Protein AF-A0A1K2IL42-F1 (afdb_monomer_lite)

Foldseek 3Di:
DADAFDKDAFFKWFWDQDPVVRFIFIFTDPPPPDDRPDTQDDPCVCRDCVNAPHGRMDTDGIGGDHDPVVVVVVD

Sequence (75 aa):
MLIIGNYIRNLECKSFLDIETNRVRIRPSNNQGIPADLVIECSREYSDTTKFPLGTKFIAEDVVVYNKQLAELIR

Organism: NCBI:txid1612149

Secondary structure (DSSP, 8-state):
---TT-EEEEEEEEEEEETTTTEEEEEEPTTSSS-TT--B---GGGG-TTTS-TT-EEEEEEEE---HHHHHH--

Structure (mmCIF, N/CA/C/O backbone):
data_AF-A0A1K2IL42-F1
#
_entry.id   AF-A0A1K2IL42-F1
#
loop_
_atom_site.group_PDB
_atom_site.id
_atom_site.type_symbol
_atom_site.label_atom_id
_atom_site.label_alt_id
_atom_site.label_comp_id
_atom_site.label_asym_id
_atom_site.label_entity_id
_atom_site.label_seq_id
_atom_site.pdbx_PDB_ins_code
_atom_site.Cartn_x
_atom_site.Cartn_y
_atom_site.Cartn_z
_atom_site.occupancy
_atom_site.B_iso_or_equiv
_atom_site.auth_seq_id
_atom_site.auth_comp_id
_atom_site.auth_asym_id
_atom_site.auth_atom_id
_atom_site.pdbx_PDB_model_num
ATOM 1 N N . MET A 1 1 ? -5.942 -9.255 15.161 1.00 71.19 1 MET A N 1
ATOM 2 C CA . MET A 1 1 ? -6.889 -9.930 14.247 1.00 71.19 1 MET A CA 1
ATOM 3 C C . MET A 1 1 ? -7.447 -8.877 13.306 1.00 71.19 1 MET A C 1
ATOM 5 O O . MET A 1 1 ? -7.937 -7.871 13.801 1.00 71.19 1 MET A O 1
ATOM 9 N N . LEU A 1 2 ? -7.306 -9.053 11.991 1.00 87.12 2 LEU A N 1
ATOM 10 C CA . LEU A 1 2 ? -7.914 -8.156 11.002 1.00 87.12 2 LEU A CA 1
ATOM 11 C C . LEU A 1 2 ? -9.366 -8.584 10.791 1.00 87.12 2 LEU A C 1
ATOM 13 O O . LEU A 1 2 ? -9.633 -9.774 10.637 1.00 87.12 2 LEU A O 1
ATOM 17 N N . ILE A 1 3 ? -10.288 -7.629 10.804 1.00 90.81 3 ILE A N 1
ATOM 18 C CA . ILE A 1 3 ? -11.721 -7.882 10.638 1.00 90.81 3 ILE A CA 1
ATOM 19 C C . ILE A 1 3 ? -12.157 -7.142 9.380 1.00 90.81 3 ILE A C 1
ATOM 21 O O . ILE A 1 3 ? -11.963 -5.934 9.290 1.00 90.81 3 ILE A O 1
ATOM 25 N N . ILE A 1 4 ? -12.709 -7.865 8.405 1.00 91.06 4 ILE A N 1
ATOM 26 C CA . ILE A 1 4 ? -13.210 -7.268 7.161 1.00 91.06 4 ILE A CA 1
ATOM 27 C C . ILE A 1 4 ? -14.291 -6.232 7.496 1.00 91.06 4 ILE A C 1
ATOM 29 O O . ILE A 1 4 ? -15.171 -6.497 8.310 1.00 91.06 4 ILE A O 1
ATOM 33 N N . GLY A 1 5 ? -14.211 -5.059 6.871 1.00 89.69 5 GLY A N 1
ATOM 34 C CA . GLY A 1 5 ? -15.103 -3.924 7.105 1.00 89.69 5 GLY A CA 1
ATOM 35 C C . GLY A 1 5 ? -14.669 -2.999 8.245 1.00 89.69 5 GLY A C 1
ATOM 36 O O . GLY A 1 5 ? -15.178 -1.884 8.328 1.00 89.69 5 GLY A O 1
ATOM 37 N N . ASN A 1 6 ? -13.709 -3.399 9.089 1.00 93.88 6 ASN A N 1
ATOM 38 C CA . ASN A 1 6 ? -13.173 -2.494 10.104 1.00 93.88 6 ASN A CA 1
ATOM 39 C C . ASN A 1 6 ? -12.241 -1.452 9.491 1.00 93.88 6 ASN A C 1
ATOM 41 O O . ASN A 1 6 ? -11.531 -1.715 8.518 1.00 93.88 6 ASN A O 1
ATOM 45 N N . TYR A 1 7 ? -12.202 -0.297 10.148 1.00 93.75 7 TYR A N 1
ATOM 46 C CA . TYR A 1 7 ? -11.274 0.780 9.850 1.00 93.75 7 TYR A CA 1
ATOM 47 C C . TYR A 1 7 ? -10.067 0.727 10.785 1.00 93.75 7 TYR A C 1
ATOM 49 O O . TYR A 1 7 ? -10.199 0.508 11.991 1.00 93.75 7 TYR A O 1
ATOM 57 N N . ILE A 1 8 ? -8.890 0.957 10.216 1.00 93.81 8 ILE A N 1
ATOM 58 C CA . ILE A 1 8 ? -7.631 1.176 10.920 1.00 93.81 8 ILE A CA 1
ATOM 59 C C . ILE A 1 8 ? -7.263 2.638 10.706 1.00 93.81 8 ILE A C 1
ATOM 61 O O . ILE A 1 8 ? -7.186 3.093 9.566 1.00 93.81 8 ILE A O 1
ATOM 65 N N . ARG A 1 9 ? -7.039 3.362 11.802 1.00 94.88 9 ARG A N 1
ATOM 66 C CA . ARG A 1 9 ? -6.721 4.790 11.762 1.00 94.88 9 ARG A CA 1
ATOM 67 C C . ARG A 1 9 ? -5.239 5.061 11.903 1.00 94.88 9 ARG A C 1
ATOM 69 O O . ARG A 1 9 ? -4.564 4.353 12.648 1.00 94.88 9 ARG A O 1
ATOM 76 N N . ASN A 1 10 ? -4.784 6.141 11.271 1.00 95.62 10 ASN A N 1
ATOM 77 C CA . ASN A 1 10 ? -3.425 6.675 11.397 1.00 95.62 10 ASN A CA 1
ATOM 78 C C . ASN A 1 10 ? -2.347 5.608 11.156 1.00 95.62 10 ASN A C 1
ATOM 80 O O . ASN A 1 10 ? -1.402 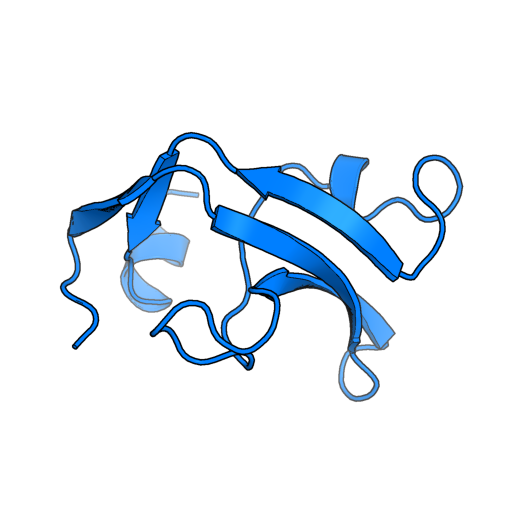5.455 11.935 1.00 95.62 10 ASN A O 1
ATOM 84 N N . LEU A 1 11 ? -2.519 4.830 10.090 1.00 95.06 11 LEU A N 1
ATOM 85 C CA . LEU A 1 11 ? -1.609 3.746 9.765 1.00 95.06 11 LEU A CA 1
ATOM 86 C C . LEU A 1 11 ? -0.357 4.302 9.082 1.00 95.06 11 LEU A C 1
ATOM 88 O O . LEU A 1 11 ? -0.455 4.952 8.041 1.00 95.06 11 LEU A O 1
ATOM 92 N N . GLU A 1 12 ? 0.825 4.015 9.634 1.00 96.56 12 GLU A N 1
ATOM 93 C CA . GLU A 1 12 ? 2.076 4.407 8.989 1.00 96.56 12 GLU A CA 1
ATOM 94 C C . GLU A 1 12 ? 2.378 3.364 7.915 1.00 96.56 12 GLU A C 1
ATOM 96 O O . GLU A 1 12 ? 2.311 2.156 8.132 1.00 96.56 12 GLU A O 1
ATOM 101 N N . CYS A 1 13 ? 2.673 3.837 6.717 1.00 96.06 13 CYS A N 1
ATOM 102 C CA . CYS A 1 13 ? 2.959 2.986 5.581 1.00 96.06 13 CYS A CA 1
ATOM 103 C C . CYS A 1 13 ? 4.238 3.453 4.902 1.00 96.06 13 CYS A C 1
ATOM 105 O O . CYS A 1 13 ? 4.637 4.611 5.021 1.00 96.06 13 CYS A O 1
ATOM 107 N N . LYS A 1 14 ? 4.875 2.564 4.146 1.00 96.19 14 LYS A N 1
ATOM 108 C CA . LYS A 1 14 ? 6.083 2.864 3.385 1.00 96.19 14 LYS A CA 1
ATOM 109 C C . LYS A 1 14 ? 6.026 2.227 2.001 1.00 96.19 14 LYS A C 1
ATOM 111 O O . LYS A 1 14 ? 5.414 1.173 1.825 1.00 96.19 14 LYS A O 1
ATOM 116 N N . SER A 1 15 ? 6.650 2.873 1.015 1.00 96.50 15 SER A N 1
ATOM 117 C CA . SER A 1 15 ? 6.797 2.302 -0.326 1.00 96.50 15 SER A CA 1
ATOM 118 C C . SER A 1 15 ? 7.931 1.270 -0.393 1.00 96.50 15 SER A C 1
ATOM 120 O O . SER A 1 15 ? 9.027 1.483 0.129 1.00 96.50 15 SER A O 1
ATOM 122 N N . PHE A 1 16 ? 7.666 0.146 -1.061 1.00 95.12 16 PHE A N 1
ATOM 123 C CA . PHE A 1 16 ? 8.585 -0.978 -1.247 1.00 95.12 16 PHE A CA 1
ATOM 124 C C . PHE A 1 16 ? 8.530 -1.490 -2.685 1.00 95.12 16 PHE A C 1
ATOM 126 O O . PHE A 1 16 ? 7.465 -1.505 -3.302 1.00 95.12 16 PHE A O 1
ATOM 133 N N . LEU A 1 17 ? 9.674 -1.929 -3.213 1.00 95.38 17 LEU A N 1
ATOM 134 C CA . LEU A 1 17 ? 9.739 -2.583 -4.512 1.00 95.38 17 LEU A CA 1
ATOM 135 C C . LEU A 1 17 ? 9.435 -4.061 -4.300 1.00 95.38 17 LEU A C 1
ATOM 137 O O . LEU A 1 17 ? 10.180 -4.767 -3.623 1.00 95.38 17 LEU A O 1
ATOM 141 N N . ASP A 1 18 ? 8.323 -4.509 -4.860 1.00 93.19 18 ASP A N 1
ATOM 142 C CA . ASP A 1 18 ? 7.978 -5.917 -4.911 1.00 93.19 18 ASP A CA 1
ATOM 143 C C . ASP A 1 18 ? 8.789 -6.588 -6.024 1.00 93.19 18 ASP A C 1
ATOM 145 O O . ASP A 1 18 ? 8.573 -6.313 -7.204 1.00 93.19 18 ASP A O 1
ATOM 149 N N . ILE A 1 19 ? 9.738 -7.441 -5.635 1.00 92.69 19 ILE A N 1
ATOM 150 C CA . ILE A 1 19 ? 10.692 -8.089 -6.546 1.00 92.69 19 ILE A CA 1
ATOM 151 C C . ILE A 1 19 ? 9.980 -9.073 -7.482 1.00 92.69 19 ILE A C 1
ATOM 153 O O . ILE A 1 19 ? 10.392 -9.224 -8.629 1.00 92.69 19 ILE A O 1
ATOM 157 N N . GLU A 1 20 ? 8.892 -9.705 -7.034 1.00 91.81 20 GLU A N 1
ATOM 158 C CA . GLU A 1 20 ? 8.174 -10.703 -7.835 1.00 91.81 20 GLU A CA 1
ATOM 159 C C . GLU A 1 20 ? 7.408 -10.056 -8.990 1.00 91.81 20 GLU A C 1
ATOM 161 O O . GLU A 1 20 ? 7.359 -10.591 -10.096 1.00 91.81 20 GLU A O 1
ATOM 166 N N . THR A 1 21 ? 6.812 -8.886 -8.742 1.00 91.19 21 THR A N 1
ATOM 167 C CA . THR A 1 21 ? 5.984 -8.189 -9.737 1.00 91.19 21 THR A CA 1
ATOM 168 C C . THR A 1 21 ? 6.677 -6.994 -10.389 1.00 91.19 21 THR A C 1
ATOM 170 O O . THR A 1 21 ? 6.123 -6.408 -11.320 1.00 91.19 21 THR A O 1
ATOM 173 N N . ASN A 1 22 ? 7.871 -6.625 -9.913 1.00 93.25 22 ASN A N 1
ATOM 174 C CA . ASN A 1 22 ? 8.603 -5.406 -10.263 1.00 93.25 22 ASN A CA 1
ATOM 175 C C . ASN A 1 22 ? 7.740 -4.132 -10.146 1.00 93.25 22 ASN A C 1
ATOM 177 O O . ASN A 1 22 ? 7.842 -3.204 -10.950 1.00 93.25 22 ASN A O 1
ATOM 181 N N . ARG A 1 23 ? 6.830 -4.106 -9.162 1.00 93.44 23 ARG A N 1
ATOM 182 C CA . ARG A 1 23 ? 5.919 -2.982 -8.898 1.00 93.44 23 ARG A CA 1
ATOM 183 C C . ARG A 1 23 ? 6.230 -2.344 -7.557 1.00 93.44 23 ARG A C 1
ATOM 185 O O . ARG A 1 23 ? 6.558 -3.023 -6.588 1.00 93.44 23 ARG A O 1
ATOM 192 N N . VAL A 1 24 ? 6.043 -1.033 -7.476 1.00 96.19 24 VAL A N 1
ATOM 193 C CA . VAL A 1 24 ? 6.085 -0.316 -6.201 1.00 96.19 24 VAL A CA 1
ATOM 194 C C . VAL A 1 24 ? 4.766 -0.549 -5.471 1.00 96.19 24 VAL A C 1
ATOM 196 O O . VAL A 1 24 ? 3.687 -0.349 -6.028 1.00 96.19 24 VAL A O 1
ATOM 199 N N . ARG A 1 25 ? 4.851 -1.010 -4.226 1.00 95.06 25 ARG A N 1
ATOM 200 C CA . ARG A 1 25 ? 3.717 -1.286 -3.341 1.00 95.06 25 ARG A CA 1
ATOM 201 C C . ARG A 1 25 ? 3.828 -0.432 -2.094 1.00 95.06 25 ARG A C 1
ATOM 203 O O . ARG A 1 25 ? 4.929 -0.201 -1.602 1.00 95.06 25 ARG A O 1
ATOM 210 N N . ILE A 1 26 ? 2.690 -0.019 -1.557 1.00 95.94 26 ILE A N 1
ATOM 211 C CA . ILE A 1 26 ? 2.617 0.603 -0.239 1.00 95.94 26 ILE A CA 1
ATOM 212 C C . ILE A 1 26 ? 2.258 -0.487 0.767 1.00 95.94 26 ILE A C 1
ATOM 214 O O . ILE A 1 26 ? 1.334 -1.264 0.527 1.00 95.94 26 ILE A O 1
ATOM 218 N N . ARG A 1 27 ? 3.015 -0.585 1.859 1.00 95.44 27 ARG A N 1
ATOM 219 C CA . ARG A 1 27 ? 2.804 -1.581 2.920 1.00 95.44 27 ARG A CA 1
ATOM 220 C C . ARG A 1 27 ? 2.851 -0.919 4.294 1.00 95.44 27 ARG A C 1
ATOM 222 O O . ARG A 1 27 ? 3.513 0.115 4.413 1.00 95.44 27 ARG A O 1
ATOM 229 N N . PRO A 1 28 ? 2.204 -1.491 5.321 1.00 95.44 28 PRO A N 1
ATOM 230 C CA . PRO A 1 28 ? 2.345 -1.011 6.688 1.00 95.44 28 PRO A CA 1
ATOM 231 C C . PRO A 1 28 ? 3.799 -1.001 7.159 1.00 95.44 28 PRO A C 1
ATOM 233 O O . PRO A 1 28 ? 4.584 -1.889 6.816 1.00 95.44 28 PRO A O 1
ATOM 236 N N . SER A 1 29 ? 4.146 -0.027 7.993 1.00 93.81 29 SER A N 1
ATOM 237 C CA . SER A 1 29 ? 5.385 -0.073 8.763 1.00 93.81 29 SER A CA 1
ATOM 238 C C . SER A 1 29 ? 5.321 -1.179 9.825 1.00 93.81 29 SER A C 1
ATOM 240 O O . SER A 1 29 ? 4.258 -1.567 10.315 1.00 93.81 29 SER A O 1
A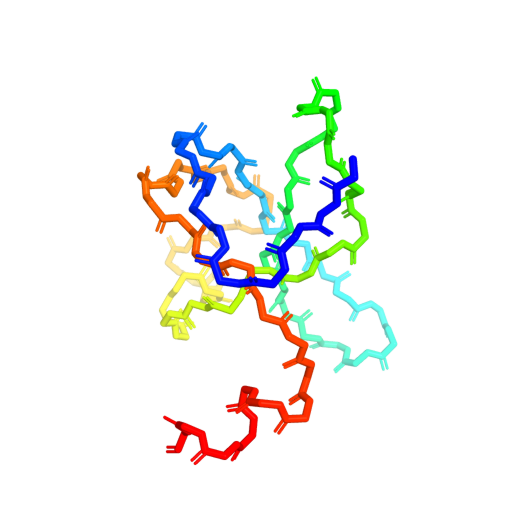TOM 242 N N . ASN A 1 30 ? 6.492 -1.688 10.212 1.00 90.00 30 ASN A N 1
ATOM 243 C CA . ASN A 1 30 ? 6.601 -2.690 11.272 1.00 90.00 30 ASN A CA 1
ATOM 244 C C . ASN A 1 30 ? 6.095 -2.145 12.623 1.00 90.00 30 ASN A C 1
ATOM 246 O O . ASN A 1 30 ? 6.116 -0.942 12.871 1.00 90.00 30 ASN A O 1
ATOM 250 N N . ASN A 1 31 ? 5.729 -3.056 13.530 1.00 88.38 31 ASN A N 1
ATOM 251 C CA . ASN A 1 31 ? 5.366 -2.774 14.928 1.00 88.38 31 ASN A CA 1
ATOM 252 C C . ASN A 1 31 ? 4.063 -1.977 15.152 1.00 88.38 31 ASN A C 1
ATOM 254 O O . ASN A 1 31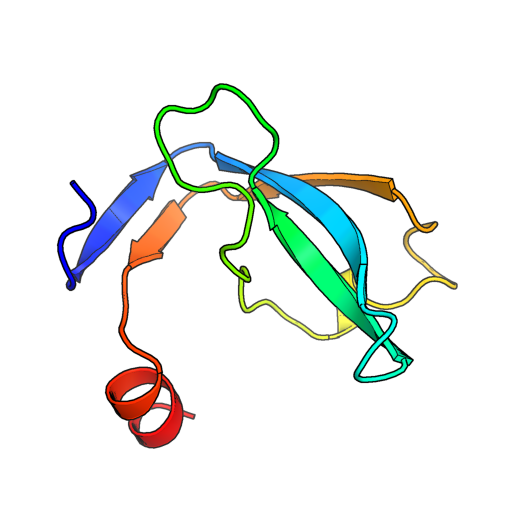 ? 3.886 -1.394 16.217 1.00 88.38 31 ASN A O 1
ATOM 258 N N . GLN A 1 32 ? 3.115 -1.998 14.209 1.00 90.12 32 GLN A N 1
ATOM 259 C CA . GLN A 1 32 ? 1.795 -1.356 14.370 1.00 90.12 32 GLN A CA 1
ATOM 260 C C . GLN A 1 32 ? 0.658 -2.326 14.732 1.00 90.12 32 GLN A C 1
ATOM 262 O O . GLN A 1 32 ? -0.517 -1.982 14.637 1.00 90.12 32 GLN A O 1
ATOM 267 N N . GLY A 1 33 ? 0.990 -3.558 15.132 1.00 88.88 33 GLY A N 1
ATOM 268 C CA . GLY A 1 33 ? -0.005 -4.576 15.496 1.00 88.88 33 GLY A CA 1
ATOM 269 C C . GLY A 1 33 ? -0.760 -5.180 14.305 1.00 88.88 33 GLY A C 1
ATOM 270 O O . GLY A 1 33 ? -1.740 -5.899 14.508 1.00 88.88 33 GLY A O 1
ATOM 271 N N . ILE A 1 34 ? -0.297 -4.921 13.077 1.00 90.00 34 ILE A N 1
ATOM 272 C CA . ILE A 1 34 ? -0.809 -5.530 11.848 1.00 90.00 34 ILE A CA 1
ATOM 273 C C . ILE A 1 34 ? 0.321 -6.179 11.037 1.00 90.00 34 ILE A C 1
ATOM 275 O O . ILE A 1 34 ? 1.478 -5.776 11.184 1.00 90.00 34 ILE A O 1
ATOM 279 N N . PRO A 1 35 ? 0.014 -7.183 10.196 1.00 89.81 35 PRO A N 1
ATOM 280 C CA . PRO A 1 35 ? 1.013 -7.809 9.337 1.00 89.81 35 PRO A CA 1
ATOM 281 C C . PRO A 1 35 ? 1.626 -6.807 8.346 1.00 89.81 35 PRO A C 1
ATOM 283 O O . PRO A 1 35 ? 0.912 -6.048 7.690 1.00 89.81 35 PRO A O 1
ATOM 286 N N . ALA A 1 36 ? 2.956 -6.802 8.245 1.00 86.62 36 ALA A N 1
ATOM 287 C CA . ALA A 1 36 ? 3.711 -5.876 7.393 1.00 86.62 36 ALA A CA 1
ATOM 288 C C . ALA A 1 36 ? 3.779 -6.313 5.915 1.00 86.62 36 ALA A C 1
ATOM 290 O O . ALA A 1 36 ? 4.232 -5.564 5.051 1.00 86.62 36 ALA A O 1
ATOM 291 N N . ASP A 1 37 ? 3.342 -7.532 5.611 1.00 86.50 37 ASP A N 1
ATOM 292 C CA . ASP A 1 37 ? 3.225 -8.081 4.259 1.00 86.50 37 ASP A CA 1
ATOM 293 C C . ASP A 1 37 ? 1.913 -7.687 3.559 1.00 86.50 37 ASP A C 1
ATOM 295 O O . ASP A 1 37 ? 1.767 -7.917 2.357 1.00 86.50 37 ASP A O 1
ATOM 299 N N . LEU A 1 38 ? 0.988 -7.032 4.271 1.00 90.12 38 LEU A N 1
ATOM 300 C CA . LEU A 1 38 ? -0.206 -6.442 3.674 1.00 90.12 38 LEU A CA 1
ATOM 301 C C . LEU A 1 38 ? 0.149 -5.374 2.639 1.00 90.12 38 LEU A C 1
ATOM 303 O O . LEU A 1 38 ? 1.083 -4.589 2.802 1.00 90.12 38 LEU A O 1
ATOM 307 N N . VAL A 1 39 ? -0.677 -5.294 1.600 1.00 92.00 39 VAL A N 1
ATOM 308 C CA . VAL A 1 39 ? -0.631 -4.216 0.615 1.00 92.00 39 VAL A CA 1
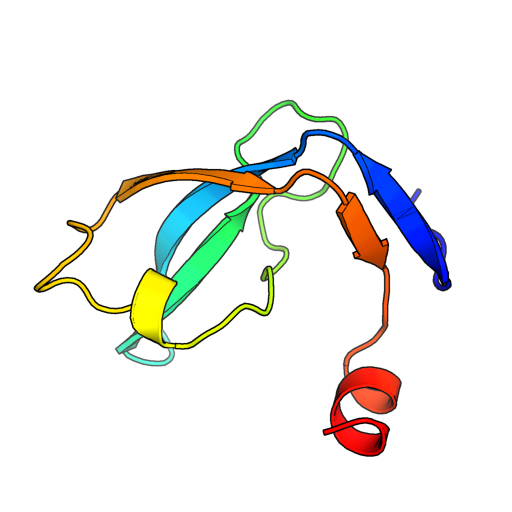ATOM 309 C C . VAL A 1 39 ? -1.741 -3.223 0.922 1.00 92.00 39 VAL A C 1
ATOM 311 O O . VAL A 1 39 ? -2.900 -3.602 1.080 1.00 92.00 39 VAL A O 1
ATOM 314 N N . ILE A 1 40 ? -1.381 -1.947 0.973 1.00 93.19 40 ILE A N 1
ATOM 315 C CA . ILE A 1 40 ? -2.322 -0.835 1.008 1.00 93.19 40 ILE A CA 1
ATOM 316 C C . ILE A 1 40 ? -2.619 -0.451 -0.437 1.00 93.19 40 ILE A C 1
ATOM 318 O O . ILE A 1 40 ? -1.742 0.038 -1.150 1.00 93.19 40 ILE A O 1
ATOM 322 N N . GLU A 1 41 ? -3.846 -0.700 -0.888 1.00 91.12 41 GLU A N 1
ATOM 323 C CA . GLU A 1 41 ? -4.302 -0.164 -2.170 1.00 91.12 41 GLU A CA 1
ATOM 324 C C . GLU A 1 41 ? -4.596 1.329 -2.018 1.00 91.12 41 GLU A C 1
ATOM 326 O O . GLU A 1 41 ? -5.333 1.753 -1.129 1.00 91.12 41 GLU A O 1
ATOM 331 N N . CYS A 1 42 ? -4.019 2.125 -2.908 1.00 91.69 42 CYS A N 1
ATOM 332 C CA . CYS A 1 42 ? -4.138 3.576 -2.929 1.00 91.69 42 CYS A CA 1
ATOM 333 C C . CYS A 1 42 ? -4.127 4.081 -4.379 1.00 91.69 42 CYS A C 1
ATOM 335 O O . CYS A 1 42 ? -3.951 3.305 -5.323 1.00 91.69 42 CYS A O 1
ATOM 337 N N . SER A 1 43 ? -4.292 5.394 -4.567 1.00 93.06 43 SER A N 1
ATOM 338 C CA . SER A 1 43 ? -4.068 6.032 -5.871 1.00 93.06 43 SER A CA 1
ATOM 339 C C . SER A 1 43 ? -2.668 5.695 -6.400 1.00 93.06 43 SER A C 1
ATOM 341 O O . SER A 1 43 ? -1.696 5.634 -5.639 1.00 93.06 43 SER A O 1
ATOM 343 N N . ARG A 1 44 ? -2.554 5.495 -7.720 1.00 92.31 44 ARG A N 1
ATOM 344 C CA . ARG A 1 44 ? -1.280 5.157 -8.382 1.00 92.31 44 ARG A CA 1
ATOM 345 C C . ARG A 1 44 ? -0.208 6.221 -8.162 1.00 92.31 44 ARG A C 1
ATOM 347 O O . ARG A 1 44 ? 0.974 5.894 -8.189 1.00 92.31 44 ARG A O 1
ATOM 354 N N . GLU A 1 45 ? -0.602 7.468 -7.921 1.00 95.44 45 GLU A N 1
ATOM 355 C CA . GLU A 1 45 ? 0.339 8.566 -7.694 1.00 95.44 45 GLU A CA 1
ATOM 356 C C . GLU A 1 45 ? 1.260 8.331 -6.493 1.00 95.44 45 GLU A C 1
ATOM 358 O O . G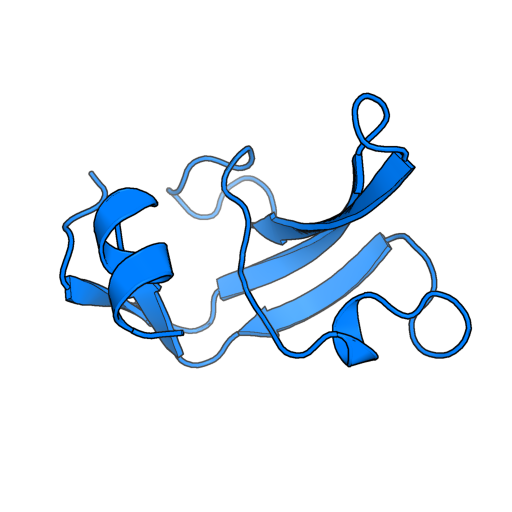LU A 1 45 ? 2.423 8.706 -6.553 1.00 95.44 45 GLU A O 1
ATOM 363 N N . TYR A 1 46 ? 0.788 7.651 -5.442 1.00 95.25 46 TYR A N 1
ATOM 364 C CA . TYR A 1 46 ? 1.597 7.355 -4.255 1.00 95.25 46 TYR A CA 1
ATOM 365 C C . TYR A 1 46 ? 2.650 6.269 -4.512 1.00 95.25 46 TYR A C 1
ATOM 367 O O . TYR A 1 46 ? 3.604 6.134 -3.750 1.00 95.25 46 TYR A O 1
ATOM 375 N N . SER A 1 47 ? 2.495 5.506 -5.598 1.00 93.81 47 SER A N 1
ATOM 376 C CA . SER A 1 47 ? 3.475 4.520 -6.065 1.00 93.81 47 SER A CA 1
ATOM 377 C C . SER A 1 47 ? 4.428 5.057 -7.142 1.00 93.81 47 SER A C 1
ATOM 379 O O . SER A 1 47 ? 5.319 4.330 -7.578 1.00 93.81 47 SER A O 1
ATOM 381 N N . ASP A 1 48 ? 4.260 6.311 -7.574 1.00 95.94 48 ASP A N 1
ATOM 382 C CA . ASP A 1 48 ? 5.118 6.958 -8.568 1.00 95.94 48 ASP A CA 1
ATOM 383 C C . ASP A 1 48 ? 6.440 7.406 -7.930 1.00 95.94 48 ASP A C 1
ATOM 385 O O . ASP A 1 48 ? 6.496 8.392 -7.191 1.00 95.94 48 ASP A O 1
ATOM 389 N N . THR A 1 49 ? 7.525 6.697 -8.246 1.00 96.06 49 THR A N 1
ATOM 390 C CA . THR A 1 49 ? 8.856 6.964 -7.686 1.00 96.06 49 THR A CA 1
ATOM 391 C C . THR A 1 49 ? 9.510 8.240 -8.194 1.00 96.06 49 THR A C 1
ATOM 393 O O . THR A 1 49 ? 10.488 8.686 -7.594 1.00 96.06 49 THR A O 1
ATOM 396 N N . THR A 1 50 ? 8.974 8.856 -9.252 1.00 96.75 50 THR A N 1
ATOM 397 C CA . THR A 1 50 ? 9.424 10.177 -9.711 1.00 96.75 50 THR A CA 1
ATOM 398 C C . THR A 1 50 ? 8.911 11.297 -8.803 1.00 96.75 50 THR A C 1
ATOM 400 O O . THR A 1 50 ? 9.561 12.335 -8.691 1.00 96.75 50 THR A O 1
ATOM 403 N N . LYS A 1 51 ? 7.779 11.071 -8.115 1.00 97.06 51 LYS A N 1
ATOM 404 C CA . LYS A 1 51 ? 7.183 11.996 -7.139 1.00 97.06 51 LYS A CA 1
ATOM 405 C C . LYS A 1 51 ? 7.564 11.647 -5.705 1.00 97.06 51 LYS A C 1
ATOM 407 O O . LYS A 1 51 ? 7.951 12.524 -4.938 1.00 97.06 51 LYS A O 1
ATOM 412 N N . PHE A 1 52 ? 7.455 10.369 -5.350 1.00 97.00 52 PHE A N 1
ATOM 413 C CA . PHE A 1 52 ? 7.724 9.855 -4.012 1.00 97.00 52 PHE A CA 1
ATOM 414 C C . PHE A 1 52 ? 8.815 8.786 -4.081 1.00 97.00 52 PHE A C 1
ATOM 416 O O . PHE A 1 52 ? 8.524 7.644 -4.441 1.00 97.00 52 PHE A O 1
ATOM 423 N N . PRO A 1 53 ? 10.070 9.111 -3.721 1.00 97.12 53 PRO A N 1
ATOM 424 C CA . PRO A 1 53 ? 11.168 8.154 -3.751 1.00 97.12 53 PRO A CA 1
ATOM 425 C C . PRO A 1 53 ? 10.839 6.837 -3.044 1.00 97.12 53 PRO A C 1
ATOM 427 O O . PRO A 1 53 ? 10.063 6.789 -2.081 1.00 97.12 53 PRO A O 1
ATOM 430 N N . LEU A 1 54 ? 11.460 5.749 -3.498 1.00 96.81 54 LEU A N 1
ATOM 431 C CA . LEU A 1 54 ? 11.271 4.447 -2.873 1.00 96.81 54 LEU A CA 1
ATOM 432 C C . LEU A 1 54 ? 11.653 4.511 -1.387 1.00 96.81 54 LEU A C 1
ATOM 434 O O . LEU A 1 54 ? 12.723 4.992 -1.024 1.00 96.81 54 LEU A O 1
ATOM 438 N N . GLY A 1 55 ? 10.771 4.019 -0.525 1.00 96.00 55 GLY A N 1
ATOM 439 C CA . GLY A 1 55 ? 10.911 4.112 0.917 1.00 96.00 55 GLY A CA 1
ATOM 440 C C . GLY A 1 55 ? 10.307 5.364 1.559 1.00 96.00 55 GLY A C 1
ATOM 441 O O . GLY A 1 55 ? 10.448 5.523 2.774 1.00 96.00 55 GLY A O 1
ATOM 442 N N . THR A 1 56 ? 9.617 6.215 0.795 1.00 97.75 56 THR A N 1
ATOM 443 C CA . THR A 1 56 ? 8.783 7.297 1.344 1.00 97.75 56 THR A CA 1
ATOM 444 C C . THR A 1 56 ? 7.782 6.739 2.351 1.00 97.75 56 THR A C 1
ATOM 446 O O . THR A 1 56 ? 7.172 5.694 2.109 1.00 97.75 56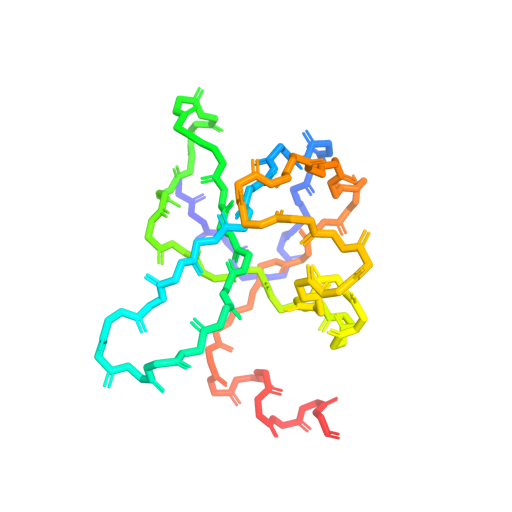 THR A O 1
ATOM 449 N N . LYS A 1 57 ? 7.629 7.441 3.477 1.00 97.06 57 LYS A N 1
ATOM 450 C CA . LYS A 1 57 ? 6.634 7.139 4.505 1.00 97.06 57 LYS A CA 1
ATOM 451 C C . LYS A 1 57 ? 5.368 7.963 4.295 1.00 97.06 57 LYS A C 1
ATOM 453 O O . LYS A 1 57 ? 5.450 9.140 3.958 1.00 97.06 57 LYS A O 1
ATOM 458 N N . PHE A 1 58 ? 4.223 7.356 4.568 1.00 96.56 58 PHE A N 1
ATOM 459 C CA . PHE A 1 58 ? 2.902 7.964 4.479 1.00 96.56 58 PHE A CA 1
ATOM 460 C C . PHE A 1 58 ? 2.110 7.659 5.748 1.00 96.56 58 PHE A C 1
ATOM 462 O O . PHE A 1 58 ? 2.321 6.618 6.369 1.00 96.56 58 PHE A O 1
ATOM 469 N N . ILE A 1 59 ? 1.174 8.537 6.098 1.00 96.81 59 ILE A N 1
ATOM 470 C CA . ILE A 1 59 ? 0.147 8.252 7.100 1.00 96.81 59 ILE A CA 1
ATOM 471 C C . ILE A 1 59 ? -1.177 8.100 6.361 1.00 96.81 59 ILE A C 1
ATOM 473 O O . ILE A 1 59 ? -1.638 9.039 5.717 1.00 96.81 59 ILE A O 1
ATOM 477 N N . ALA A 1 60 ? -1.768 6.913 6.433 1.00 94.75 60 ALA A N 1
ATOM 478 C CA . ALA A 1 60 ? -3.120 6.676 5.960 1.00 94.75 60 ALA A CA 1
ATOM 479 C C . ALA A 1 60 ? -4.094 6.931 7.118 1.00 94.75 60 ALA A C 1
ATOM 481 O O . ALA A 1 60 ? -4.085 6.207 8.116 1.00 94.75 60 ALA A O 1
ATOM 482 N N . GLU A 1 61 ? -4.894 7.990 7.001 1.00 95.12 61 GLU A N 1
ATOM 483 C CA . GLU A 1 61 ? -5.775 8.461 8.078 1.00 95.12 61 GLU A CA 1
ATOM 484 C C . GLU A 1 61 ? -6.859 7.438 8.429 1.00 95.12 61 GLU A C 1
ATOM 486 O O . GLU A 1 61 ? -7.036 7.131 9.607 1.00 95.12 61 GLU A O 1
ATOM 491 N N . ASP A 1 62 ? -7.501 6.846 7.418 1.00 94.38 62 ASP A N 1
ATOM 492 C CA . ASP A 1 62 ? -8.511 5.796 7.553 1.00 94.38 62 ASP A CA 1
ATOM 493 C C . ASP A 1 62 ? -8.304 4.720 6.470 1.00 94.38 62 ASP A C 1
ATOM 495 O O . ASP A 1 62 ? -8.368 4.993 5.271 1.00 94.38 62 ASP A O 1
ATOM 499 N N . VAL A 1 63 ? -8.079 3.472 6.890 1.00 92.88 63 VAL A N 1
ATOM 500 C CA . VAL A 1 63 ? -7.912 2.311 6.002 1.00 92.88 63 VAL A CA 1
ATOM 501 C C . VAL A 1 63 ? -8.963 1.265 6.330 1.00 92.88 63 VAL A C 1
ATOM 503 O O . VAL A 1 63 ? -8.994 0.747 7.442 1.00 92.88 63 VAL A O 1
ATOM 506 N N . VAL A 1 64 ? -9.797 0.909 5.356 1.00 93.62 64 VAL A N 1
ATOM 507 C CA . VAL A 1 64 ? -10.757 -0.190 5.502 1.00 93.62 64 VAL A CA 1
ATOM 508 C C . VAL A 1 64 ? -10.098 -1.529 5.176 1.00 93.62 64 VAL A C 1
ATOM 510 O O . VAL A 1 64 ? -9.380 -1.666 4.185 1.00 93.62 64 VAL A O 1
ATOM 513 N N . VAL A 1 65 ? -10.349 -2.535 6.008 1.00 93.06 65 VAL A N 1
ATOM 514 C CA . VAL A 1 65 ? -9.877 -3.904 5.786 1.00 93.06 65 VAL A CA 1
ATOM 515 C C . VAL A 1 65 ? -10.833 -4.625 4.836 1.00 93.06 65 VAL A C 1
ATOM 517 O O . VAL A 1 65 ? -12.022 -4.758 5.120 1.00 93.06 65 VAL A O 1
ATOM 520 N N . TYR A 1 66 ? -10.313 -5.162 3.738 1.00 90.31 66 TYR A N 1
ATOM 521 C CA . TYR A 1 66 ? -11.066 -5.978 2.783 1.00 90.31 66 TYR A CA 1
ATOM 522 C C . TYR A 1 66 ? -10.259 -7.210 2.370 1.00 90.31 66 TYR A C 1
ATOM 524 O O . TYR A 1 66 ? -9.042 -7.264 2.543 1.00 90.31 66 TYR A O 1
ATOM 532 N N . ASN A 1 67 ? -10.939 -8.212 1.811 1.00 88.38 67 ASN A N 1
ATOM 533 C CA . ASN A 1 67 ? -10.265 -9.312 1.127 1.00 88.38 67 ASN A CA 1
ATOM 534 C C . ASN A 1 67 ? -10.126 -8.999 -0.374 1.00 88.38 67 ASN A C 1
ATOM 536 O O . ASN A 1 67 ? -10.843 -8.160 -0.923 1.00 88.38 67 ASN A O 1
ATOM 540 N N . LYS A 1 68 ? -9.195 -9.679 -1.047 1.00 80.75 68 LYS A N 1
ATOM 541 C CA . LYS A 1 68 ? -8.895 -9.434 -2.465 1.00 80.75 68 LYS A CA 1
ATOM 542 C C . LYS A 1 68 ? -10.111 -9.635 -3.383 1.00 80.75 68 LYS A C 1
ATOM 544 O O . LYS A 1 68 ? -10.308 -8.852 -4.300 1.00 80.75 68 LYS A O 1
ATOM 549 N N . GLN A 1 69 ? -10.935 -10.646 -3.102 1.00 83.38 69 GLN A N 1
ATOM 550 C CA . GLN A 1 69 ? -12.134 -10.963 -3.888 1.00 83.38 69 GLN A CA 1
ATOM 551 C C . GLN A 1 69 ? -13.171 -9.832 -3.838 1.00 83.38 69 GLN A C 1
ATOM 553 O O . GLN A 1 69 ? -13.731 -9.467 -4.863 1.00 83.38 69 GLN A O 1
ATOM 558 N N . LEU A 1 70 ? -13.392 -9.243 -2.659 1.00 74.75 70 LEU A N 1
ATOM 559 C CA . LEU A 1 70 ? -14.239 -8.065 -2.490 1.00 74.75 70 LEU A CA 1
ATOM 560 C C . LEU A 1 70 ? -13.635 -6.869 -3.223 1.00 74.75 70 LEU A C 1
ATOM 562 O O . LEU A 1 70 ? -14.352 -6.209 -3.958 1.00 74.75 70 LEU A O 1
ATOM 566 N N . ALA A 1 71 ? -12.329 -6.622 -3.086 1.00 72.50 71 ALA A N 1
ATOM 567 C CA . ALA A 1 71 ? -11.661 -5.490 -3.737 1.00 72.50 71 ALA A CA 1
ATOM 568 C C . ALA A 1 71 ? -11.830 -5.470 -5.263 1.00 72.50 71 ALA A C 1
ATOM 570 O O . ALA A 1 71 ? -11.947 -4.400 -5.852 1.00 72.50 71 ALA A O 1
ATOM 571 N N . GLU A 1 72 ? -11.829 -6.641 -5.901 1.00 77.25 72 GLU A N 1
ATOM 572 C CA . GLU A 1 72 ? -12.020 -6.783 -7.349 1.00 77.25 72 GLU A CA 1
ATOM 573 C C . GLU A 1 72 ? -13.464 -6.492 -7.793 1.00 77.25 72 GLU A C 1
ATOM 575 O O . GLU A 1 72 ? -13.671 -6.143 -8.949 1.00 77.25 72 GLU A O 1
ATOM 580 N N . LEU A 1 73 ? -14.451 -6.585 -6.894 1.00 71.19 73 LEU A N 1
ATOM 581 C CA . LEU A 1 73 ? -15.869 -6.341 -7.192 1.00 71.19 73 LEU A CA 1
ATOM 582 C C . LEU A 1 73 ? -16.266 -4.854 -7.109 1.00 71.19 73 LEU A C 1
ATOM 584 O O . LEU A 1 73 ? -17.247 -4.442 -7.718 1.00 71.19 73 LEU A O 1
ATOM 588 N N . ILE A 1 74 ? -15.533 -4.062 -6.322 1.00 66.81 74 ILE A N 1
ATOM 589 C CA . ILE A 1 74 ? -15.794 -2.628 -6.064 1.00 66.81 74 ILE A CA 1
ATOM 590 C C . ILE A 1 74 ? -14.868 -1.685 -6.853 1.00 66.81 74 ILE A C 1
ATOM 592 O O . ILE A 1 74 ? -14.914 -0.473 -6.643 1.00 66.81 74 ILE A O 1
ATOM 596 N N . ARG A 1 75 ? -14.028 -2.229 -7.739 1.00 59.19 75 ARG A N 1
ATOM 597 C CA . ARG A 1 75 ? -13.157 -1.484 -8.662 1.00 59.19 75 ARG A CA 1
ATOM 598 C C . ARG A 1 75 ? -13.794 -1.340 -10.035 1.00 59.19 75 ARG A C 1
ATOM 600 O O . ARG A 1 75 ? -13.548 -0.281 -10.650 1.00 59.19 75 ARG A O 1
#

Radius of gyration: 12.4 Å; chains: 1; bounding box: 27×23×26 Å

pLDDT: mean 91.04, std 7.57, range [59.19, 97.75]